Protein AF-A0A810QCW0-F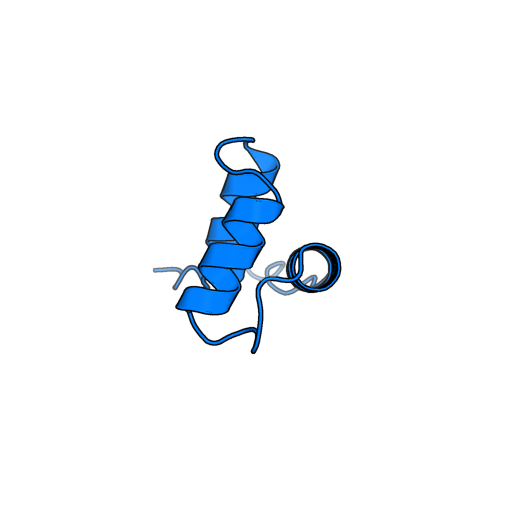1 (afdb_monomer_lite)

Sequence (59 aa):
MEIKSILGSLTEDLQSGTITLYQAAEELYNAGWTNYIDTDKARRLLQLYNKSPGHRLQQ

Structure (mmCIF, N/CA/C/O backbone):
data_AF-A0A810QCW0-F1
#
_entry.id   AF-A0A810QCW0-F1
#
loop_
_atom_site.group_PDB
_atom_site.id
_atom_site.type_symbol
_atom_site.label_atom_id
_atom_site.label_alt_id
_atom_site.label_comp_id
_atom_site.label_asym_id
_atom_site.label_entity_id
_atom_site.label_seq_id
_atom_site.pdbx_PDB_ins_code
_atom_site.Cartn_x
_atom_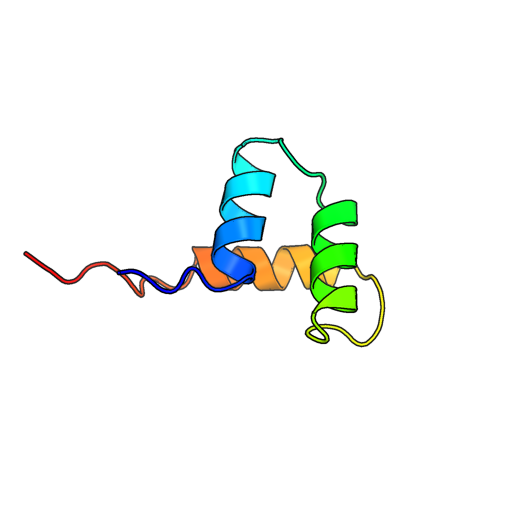site.Cartn_y
_atom_site.Cartn_z
_atom_site.occupancy
_atom_site.B_iso_or_equiv
_atom_site.auth_seq_id
_atom_site.auth_comp_id
_atom_site.auth_asym_id
_atom_site.auth_atom_id
_atom_site.pdbx_PDB_model_num
ATOM 1 N N . MET A 1 1 ? 11.696 11.725 17.537 1.00 35.94 1 MET A N 1
ATOM 2 C CA . MET A 1 1 ? 11.287 12.109 16.172 1.00 35.94 1 MET A CA 1
ATOM 3 C C . MET A 1 1 ? 11.165 10.802 15.411 1.00 35.94 1 MET A C 1
ATOM 5 O O . MET A 1 1 ? 12.185 10.229 15.054 1.00 35.94 1 MET A O 1
ATOM 9 N N . GLU A 1 2 ? 9.964 10.229 15.344 1.00 51.62 2 GLU A N 1
ATOM 10 C CA . GLU A 1 2 ? 9.770 8.959 14.638 1.00 51.62 2 GLU A CA 1
ATOM 11 C C . GLU A 1 2 ? 9.902 9.219 13.141 1.00 51.62 2 GLU A C 1
ATOM 13 O O . GLU A 1 2 ? 9.146 10.000 12.564 1.00 51.62 2 GLU A O 1
ATOM 18 N N . ILE A 1 3 ? 10.900 8.597 12.518 1.00 54.09 3 ILE A N 1
ATOM 19 C CA . ILE A 1 3 ? 10.991 8.540 11.064 1.00 54.09 3 ILE A CA 1
ATOM 20 C C . ILE A 1 3 ? 9.833 7.647 10.622 1.00 54.09 3 ILE A C 1
ATOM 22 O O . ILE A 1 3 ? 9.938 6.419 10.659 1.00 54.09 3 ILE A O 1
ATOM 26 N N . LYS A 1 4 ? 8.701 8.257 10.257 1.00 64.00 4 LYS A N 1
ATOM 27 C CA . LYS A 1 4 ? 7.582 7.528 9.662 1.00 64.00 4 LYS A CA 1
ATOM 28 C C . LYS A 1 4 ? 8.086 6.898 8.366 1.00 64.00 4 LYS A C 1
ATOM 30 O O . LYS A 1 4 ? 8.405 7.592 7.405 1.00 64.00 4 LYS A O 1
ATOM 35 N N . SER A 1 5 ? 8.226 5.574 8.365 1.00 79.94 5 SER A N 1
ATOM 36 C CA . SER A 1 5 ? 8.494 4.834 7.132 1.00 79.94 5 SER A CA 1
ATOM 37 C C . SER A 1 5 ? 7.305 5.009 6.193 1.00 79.94 5 SER A C 1
ATOM 39 O O . SER A 1 5 ? 6.174 5.105 6.663 1.00 79.94 5 SER A O 1
ATOM 41 N N . ILE A 1 6 ? 7.535 4.995 4.878 1.00 85.94 6 ILE A N 1
ATOM 42 C CA . ILE A 1 6 ? 6.458 5.154 3.888 1.00 85.94 6 ILE A CA 1
ATOM 43 C C . ILE A 1 6 ? 5.320 4.145 4.096 1.00 85.94 6 ILE A C 1
ATOM 45 O O . ILE A 1 6 ? 4.155 4.489 3.971 1.00 85.94 6 ILE A O 1
ATOM 49 N N . LEU A 1 7 ? 5.647 2.926 4.541 1.00 87.12 7 LEU A N 1
ATOM 50 C CA . LEU A 1 7 ? 4.665 1.909 4.917 1.00 87.12 7 LEU A CA 1
ATOM 51 C C . LEU A 1 7 ? 3.766 2.343 6.078 1.00 87.12 7 LEU A C 1
ATOM 53 O O . LEU A 1 7 ? 2.586 2.016 6.071 1.00 87.12 7 LEU A O 1
ATOM 57 N N . GLY A 1 8 ? 4.308 3.071 7.057 1.00 85.75 8 GLY A N 1
ATOM 58 C CA . GLY A 1 8 ? 3.552 3.603 8.187 1.00 85.75 8 GLY A CA 1
ATOM 59 C C . GLY A 1 8 ? 2.564 4.667 7.739 1.00 85.75 8 GLY A C 1
ATOM 60 O O . GLY A 1 8 ? 1.370 4.498 7.967 1.00 85.75 8 GLY A O 1
ATOM 61 N N . SER A 1 9 ? 3.039 5.671 6.998 1.00 88.00 9 SER A N 1
ATOM 62 C CA . SER A 1 9 ? 2.174 6.724 6.452 1.00 88.00 9 SER A CA 1
ATOM 63 C C . SER A 1 9 ? 1.067 6.145 5.565 1.00 88.00 9 SER A C 1
ATOM 65 O O . SER A 1 9 ? -0.106 6.396 5.810 1.00 88.00 9 SER A O 1
ATOM 67 N N . LEU A 1 10 ? 1.410 5.264 4.617 1.00 90.75 10 LEU A N 1
ATOM 68 C CA . LEU A 1 10 ? 0.424 4.632 3.732 1.00 90.75 10 LEU A CA 1
ATOM 69 C C . LEU A 1 10 ? -0.564 3.736 4.486 1.00 90.75 10 LEU A C 1
ATOM 71 O O . LEU A 1 10 ? -1.724 3.634 4.094 1.00 90.75 10 LEU A O 1
ATOM 75 N N . THR A 1 11 ? -0.126 3.076 5.561 1.00 88.62 11 THR A N 1
ATOM 76 C CA . THR A 1 11 ? -1.018 2.268 6.403 1.00 88.62 11 THR A CA 1
ATOM 77 C C . THR A 1 11 ? -1.993 3.157 7.170 1.00 88.62 11 THR A C 1
ATOM 79 O O . THR A 1 11 ? -3.180 2.836 7.212 1.00 88.62 11 THR A O 1
ATOM 82 N N . GLU A 1 12 ? -1.519 4.263 7.749 1.00 89.31 12 GLU A N 1
ATOM 83 C CA . GLU A 1 12 ? -2.362 5.256 8.428 1.00 89.31 12 GLU A CA 1
ATOM 84 C C . GLU A 1 12 ? -3.378 5.871 7.454 1.00 89.31 12 GLU A C 1
ATOM 86 O O . GLU A 1 12 ? -4.574 5.874 7.742 1.00 89.31 12 GLU A O 1
ATOM 91 N N . ASP A 1 13 ? -2.937 6.305 6.272 1.00 90.88 13 ASP A N 1
ATOM 92 C CA . ASP A 1 13 ? -3.800 6.915 5.255 1.00 90.88 13 ASP A CA 1
ATOM 93 C C . ASP A 1 13 ? -4.842 5.933 4.701 1.00 90.88 13 ASP A C 1
ATOM 95 O O . ASP A 1 13 ? -5.995 6.310 4.471 1.00 90.88 13 ASP A O 1
ATOM 99 N N . LEU A 1 14 ? -4.472 4.659 4.523 1.00 89.56 14 LEU A N 1
ATOM 100 C CA . LEU A 1 14 ? -5.394 3.608 4.090 1.00 89.56 14 LEU A CA 1
ATOM 101 C C . LEU A 1 14 ? -6.427 3.275 5.180 1.00 89.56 14 LEU A C 1
ATOM 103 O O . LEU A 1 14 ? -7.590 3.032 4.865 1.00 89.56 14 LEU A O 1
ATOM 107 N N . GLN A 1 15 ? -6.023 3.270 6.457 1.00 87.69 15 GLN A N 1
ATOM 108 C CA . GLN A 1 15 ? -6.936 3.058 7.591 1.00 87.69 15 GLN A CA 1
ATOM 109 C C . GLN A 1 15 ? -7.870 4.250 7.814 1.00 87.69 15 GLN A C 1
ATOM 111 O O . GLN A 1 15 ? -9.043 4.058 8.125 1.00 87.69 15 GLN A O 1
ATOM 116 N N . SER A 1 16 ? -7.358 5.465 7.621 1.00 89.88 16 SER A N 1
ATOM 117 C CA . SER A 1 16 ? -8.132 6.708 7.642 1.00 89.88 16 SER A CA 1
ATOM 118 C C . SER A 1 16 ? -9.134 6.780 6.479 1.00 89.88 16 SER A C 1
ATOM 120 O O . SER A 1 16 ? -10.128 7.499 6.551 1.00 89.88 16 SER A O 1
ATOM 122 N N . GLY A 1 17 ? -8.894 6.022 5.402 1.00 91.00 17 GLY A N 1
ATOM 123 C CA . GLY A 1 17 ? -9.666 6.111 4.162 1.00 91.00 17 GLY A CA 1
ATOM 124 C C . GLY A 1 17 ? -9.305 7.337 3.319 1.00 91.00 17 GLY A C 1
ATOM 125 O O . GLY A 1 17 ? -10.036 7.671 2.390 1.00 91.00 17 GLY A O 1
ATOM 126 N N . THR A 1 18 ? -8.186 7.998 3.634 1.00 94.06 18 THR A N 1
ATOM 127 C CA . THR A 1 18 ? -7.630 9.128 2.876 1.00 94.06 18 THR A CA 1
ATOM 128 C C . THR A 1 18 ? -7.180 8.681 1.489 1.00 94.06 18 THR A C 1
ATOM 130 O O . THR A 1 18 ? -7.367 9.402 0.509 1.00 94.06 18 THR A O 1
ATOM 133 N N . ILE A 1 19 ? -6.601 7.481 1.407 1.00 93.31 19 ILE A N 1
ATOM 134 C CA . ILE A 1 19 ? -6.171 6.862 0.154 1.00 93.31 19 ILE A CA 1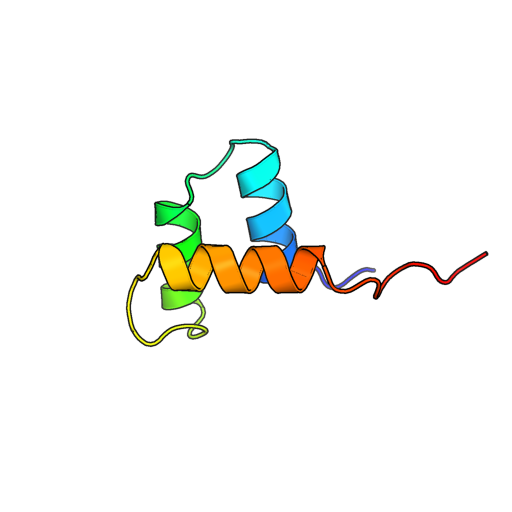
ATOM 135 C C . ILE A 1 19 ? -6.828 5.499 -0.026 1.00 93.31 19 ILE A C 1
ATOM 137 O O . ILE A 1 19 ? -7.189 4.809 0.927 1.00 93.31 19 ILE A O 1
ATOM 141 N N . THR A 1 20 ? -6.941 5.084 -1.279 1.00 93.88 20 THR A N 1
ATOM 142 C CA . THR A 1 20 ? -7.352 3.730 -1.648 1.00 93.88 20 THR A CA 1
ATOM 143 C C . THR A 1 20 ? -6.157 2.779 -1.684 1.00 93.88 20 THR A C 1
ATOM 145 O O . THR A 1 20 ? -5.002 3.189 -1.795 1.00 93.88 20 THR A O 1
ATOM 148 N N . LEU A 1 21 ? -6.429 1.471 -1.667 1.00 92.56 21 LEU A N 1
ATOM 149 C CA . LEU A 1 21 ? -5.386 0.449 -1.804 1.00 92.56 21 LEU A CA 1
ATOM 150 C C . LEU A 1 21 ? -4.608 0.578 -3.126 1.00 92.56 21 LEU A C 1
ATOM 152 O O . LEU A 1 21 ? -3.430 0.239 -3.179 1.00 92.56 21 LEU A O 1
ATOM 156 N N . TYR A 1 22 ? -5.264 1.074 -4.178 1.00 93.81 22 TYR A N 1
ATOM 157 C CA . TYR A 1 22 ? -4.624 1.351 -5.461 1.00 93.81 22 TYR A CA 1
ATOM 158 C C . TYR A 1 22 ? -3.620 2.498 -5.356 1.00 93.81 22 TYR A C 1
ATOM 160 O O . TYR A 1 22 ? -2.464 2.320 -5.721 1.00 93.81 22 TYR A O 1
ATOM 168 N N . GLN A 1 23 ? -4.018 3.619 -4.754 1.00 94.00 23 GLN A N 1
ATOM 169 C CA . GLN A 1 23 ? -3.114 4.748 -4.517 1.00 94.00 23 GLN A CA 1
ATOM 170 C C . GLN A 1 23 ? -1.940 4.353 -3.616 1.00 94.00 23 GLN A C 1
ATOM 172 O O . GLN A 1 23 ? -0.804 4.722 -3.884 1.00 94.00 23 GLN A O 1
ATOM 177 N N . ALA A 1 24 ? -2.177 3.521 -2.598 1.00 92.56 24 ALA A N 1
ATOM 178 C CA . ALA A 1 24 ? -1.086 2.985 -1.790 1.00 92.56 24 ALA A CA 1
ATOM 179 C C . ALA A 1 24 ? -0.108 2.126 -2.620 1.00 92.56 24 ALA A C 1
ATOM 181 O O . ALA A 1 24 ? 1.097 2.162 -2.382 1.00 92.56 24 ALA A O 1
ATOM 182 N N . ALA A 1 25 ? -0.598 1.369 -3.606 1.00 93.50 25 ALA A N 1
ATOM 183 C CA . ALA A 1 25 ? 0.248 0.606 -4.523 1.00 93.50 25 ALA A CA 1
ATOM 184 C C . ALA A 1 25 ? 1.039 1.509 -5.488 1.00 93.50 25 ALA A C 1
ATOM 186 O O . ALA A 1 25 ? 2.200 1.213 -5.769 1.00 93.50 25 ALA A O 1
ATOM 187 N N . GLU A 1 26 ? 0.446 2.611 -5.956 1.00 94.94 26 GLU A N 1
ATOM 188 C CA . GLU A 1 26 ? 1.143 3.637 -6.745 1.00 94.94 26 GLU A CA 1
ATOM 189 C C . GLU A 1 26 ? 2.271 4.291 -5.952 1.00 94.94 26 GLU A C 1
ATOM 191 O O . GLU A 1 26 ? 3.393 4.380 -6.443 1.00 94.94 26 GLU A O 1
ATOM 196 N N . GLU A 1 27 ? 2.015 4.665 -4.701 1.00 92.81 27 GLU A N 1
ATOM 197 C CA . GLU A 1 27 ? 3.026 5.261 -3.824 1.00 92.81 27 GLU A CA 1
ATOM 198 C C . GLU A 1 27 ? 4.175 4.287 -3.536 1.00 92.81 27 GLU A C 1
ATOM 200 O O . GLU A 1 27 ? 5.345 4.669 -3.561 1.00 92.81 27 GLU A O 1
ATOM 205 N N . LEU A 1 28 ? 3.873 2.999 -3.341 1.00 91.38 28 LEU A N 1
ATOM 206 C CA . LEU A 1 28 ? 4.897 1.960 -3.196 1.00 91.38 28 LEU A CA 1
ATOM 207 C C . LEU A 1 28 ? 5.728 1.776 -4.468 1.00 91.38 28 LEU A C 1
ATOM 209 O O . LEU A 1 28 ? 6.933 1.537 -4.385 1.00 91.38 28 LEU A O 1
ATOM 213 N N . TYR A 1 29 ? 5.106 1.860 -5.638 1.00 92.62 29 TYR A N 1
ATOM 214 C CA . TYR A 1 29 ? 5.810 1.814 -6.915 1.00 92.62 29 TYR A CA 1
ATOM 215 C C . TYR A 1 29 ? 6.701 3.050 -7.112 1.00 92.62 29 TYR A C 1
ATOM 217 O O . TYR A 1 29 ? 7.893 2.907 -7.379 1.00 92.62 29 TYR A O 1
ATOM 225 N N . ASN A 1 30 ? 6.165 4.251 -6.881 1.00 91.69 30 ASN A N 1
ATOM 226 C CA . ASN A 1 30 ? 6.897 5.517 -6.990 1.00 91.69 30 ASN A CA 1
ATOM 227 C C . ASN A 1 30 ? 8.081 5.587 -6.019 1.00 91.69 30 ASN A C 1
ATOM 229 O O . ASN A 1 30 ? 9.138 6.118 -6.353 1.00 91.69 30 ASN A O 1
ATOM 233 N N . ALA A 1 31 ? 7.927 5.005 -4.832 1.00 89.25 31 ALA A N 1
ATOM 234 C CA . ALA A 1 31 ? 8.987 4.897 -3.842 1.00 89.25 31 ALA A CA 1
ATOM 235 C C . ALA A 1 31 ? 9.985 3.755 -4.115 1.00 89.25 31 ALA A C 1
ATOM 237 O O . ALA A 1 31 ? 10.905 3.551 -3.322 1.00 89.25 31 ALA A O 1
ATOM 238 N N . GLY A 1 32 ? 9.805 2.987 -5.194 1.00 89.69 32 GLY A N 1
ATOM 239 C CA . GLY A 1 32 ? 10.701 1.899 -5.591 1.00 89.69 32 GLY A CA 1
ATOM 240 C C . GLY A 1 32 ? 10.592 0.628 -4.741 1.00 89.69 32 GLY A C 1
ATOM 241 O O . GLY A 1 32 ? 11.473 -0.226 -4.805 1.00 89.69 32 GLY A O 1
ATOM 242 N N . TRP A 1 33 ? 9.527 0.470 -3.948 1.00 87.69 33 TRP A N 1
ATOM 243 C CA . TRP A 1 33 ? 9.285 -0.736 -3.139 1.00 87.69 33 TRP A CA 1
ATOM 244 C C . TRP A 1 33 ? 8.749 -1.902 -3.964 1.00 87.69 33 TRP A C 1
ATOM 246 O O . TRP A 1 33 ? 8.908 -3.066 -3.592 1.00 87.69 33 TRP A O 1
ATOM 256 N N . THR A 1 34 ? 8.082 -1.597 -5.073 1.00 87.12 34 THR A N 1
ATOM 257 C CA . THR A 1 34 ? 7.536 -2.594 -5.991 1.00 87.12 34 THR A CA 1
ATOM 258 C C . THR A 1 34 ? 7.953 -2.264 -7.415 1.00 87.12 34 THR A C 1
ATOM 260 O O . THR A 1 34 ? 8.045 -1.103 -7.790 1.00 87.12 34 THR A O 1
ATOM 263 N N . ASN A 1 35 ? 8.199 -3.297 -8.221 1.00 91.56 35 ASN A N 1
ATOM 264 C CA . ASN A 1 35 ? 8.572 -3.123 -9.629 1.00 91.56 35 ASN A CA 1
ATOM 265 C C . ASN A 1 35 ? 7.383 -2.727 -10.519 1.00 91.56 35 ASN A C 1
ATOM 267 O O . ASN A 1 35 ? 7.578 -2.367 -11.674 1.00 91.56 35 ASN A O 1
ATOM 271 N N . TYR A 1 36 ? 6.156 -2.875 -10.021 1.00 92.31 36 TYR A N 1
ATOM 272 C CA . TYR A 1 36 ? 4.918 -2.583 -10.732 1.00 92.31 36 TYR A CA 1
ATOM 273 C C . TYR A 1 36 ? 3.794 -2.342 -9.722 1.00 92.31 36 TYR A C 1
ATOM 275 O O . TYR A 1 36 ? 3.833 -2.881 -8.613 1.00 92.31 36 TYR A O 1
ATOM 283 N N . ILE A 1 37 ? 2.791 -1.559 -10.124 1.00 92.06 37 ILE A N 1
ATOM 284 C CA . ILE A 1 37 ? 1.617 -1.250 -9.302 1.00 92.06 37 ILE A CA 1
ATOM 285 C C . ILE A 1 37 ? 0.808 -2.538 -9.104 1.00 92.06 37 ILE A C 1
ATOM 287 O O . ILE A 1 37 ? 0.190 -3.053 -10.035 1.00 92.06 37 ILE A O 1
ATOM 291 N N . ASP A 1 38 ? 0.840 -3.072 -7.885 1.00 92.25 38 ASP A N 1
ATOM 292 C CA . ASP A 1 38 ? 0.176 -4.321 -7.509 1.00 9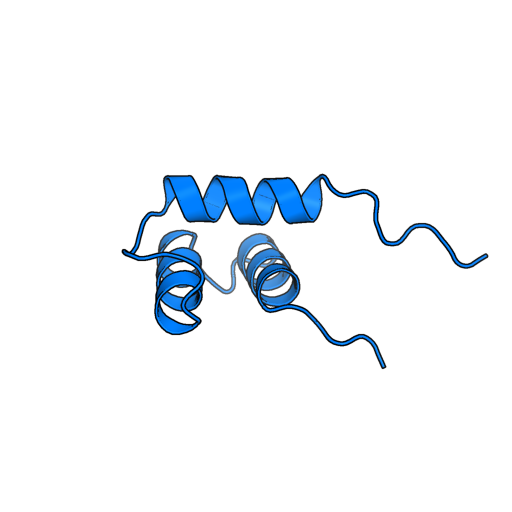2.25 38 ASP A CA 1
ATOM 293 C C . ASP A 1 38 ? -0.517 -4.148 -6.159 1.00 92.25 38 ASP A C 1
ATOM 295 O O . ASP A 1 38 ? 0.117 -4.018 -5.107 1.00 92.25 38 ASP A O 1
ATOM 299 N N . THR A 1 39 ? -1.846 -4.137 -6.199 1.00 92.56 39 THR A N 1
ATOM 300 C CA . THR A 1 39 ? -2.688 -3.917 -5.023 1.00 92.56 39 THR A CA 1
ATOM 301 C C . THR A 1 39 ? -2.659 -5.089 -4.047 1.00 92.56 39 THR A C 1
ATOM 303 O O . THR A 1 39 ? -2.767 -4.865 -2.839 1.00 92.56 39 THR A O 1
ATOM 306 N N . ASP A 1 40 ? -2.461 -6.324 -4.516 1.00 92.19 40 ASP A N 1
ATOM 307 C CA . ASP A 1 40 ? -2.360 -7.499 -3.643 1.00 92.19 40 ASP A CA 1
ATOM 308 C C . ASP A 1 40 ? -1.024 -7.478 -2.891 1.00 92.19 40 ASP A C 1
ATOM 310 O O . ASP A 1 40 ? -0.979 -7.682 -1.671 1.00 92.19 40 ASP A O 1
ATOM 314 N N . LYS A 1 41 ? 0.067 -7.126 -3.587 1.00 89.94 41 LYS A N 1
ATOM 315 C CA . LYS A 1 41 ? 1.375 -6.898 -2.953 1.00 89.94 41 LYS A CA 1
ATOM 316 C C . LYS A 1 41 ? 1.340 -5.741 -1.968 1.00 89.94 41 LYS A C 1
ATOM 318 O O . LYS A 1 41 ? 1.830 -5.908 -0.850 1.00 89.94 41 LYS A O 1
ATOM 323 N N . ALA A 1 42 ? 0.744 -4.610 -2.344 1.00 90.94 42 ALA A N 1
ATOM 324 C CA . ALA A 1 42 ? 0.582 -3.465 -1.455 1.00 90.94 42 ALA A CA 1
ATOM 325 C C . ALA A 1 42 ? -0.174 -3.868 -0.185 1.00 90.94 42 ALA A C 1
ATOM 327 O O . ALA A 1 42 ? 0.303 -3.639 0.925 1.00 90.94 42 ALA A O 1
ATOM 328 N N . ARG A 1 43 ? -1.295 -4.585 -0.332 1.00 90.31 43 ARG A N 1
ATOM 329 C CA . ARG A 1 43 ? -2.070 -5.093 0.805 1.00 90.31 43 ARG A CA 1
ATOM 330 C C . ARG A 1 43 ? -1.231 -5.978 1.716 1.00 90.31 43 ARG A C 1
ATOM 332 O O . ARG A 1 43 ? -1.282 -5.803 2.930 1.00 90.31 43 ARG A O 1
ATOM 339 N N . ARG A 1 44 ? -0.460 -6.917 1.161 1.00 89.56 44 ARG A N 1
ATOM 340 C CA . ARG A 1 44 ? 0.410 -7.803 1.951 1.00 89.56 44 ARG A CA 1
ATOM 341 C C . ARG A 1 44 ? 1.499 -7.025 2.681 1.00 89.56 44 ARG A C 1
ATOM 343 O O . ARG A 1 44 ? 1.703 -7.277 3.862 1.00 89.56 44 ARG A O 1
ATOM 350 N N . LEU A 1 45 ? 2.159 -6.076 2.021 1.00 86.88 45 LEU A N 1
ATOM 351 C CA . LEU A 1 45 ? 3.211 -5.248 2.624 1.00 86.88 45 LEU A CA 1
ATOM 352 C C . LEU A 1 45 ? 2.676 -4.400 3.782 1.00 86.88 45 LEU A C 1
ATOM 354 O O . LEU A 1 45 ? 3.243 -4.425 4.873 1.00 86.88 45 LEU A O 1
ATOM 358 N N . LEU A 1 46 ? 1.547 -3.720 3.575 1.00 86.69 46 LEU A N 1
ATOM 359 C CA . LEU A 1 46 ? 0.903 -2.906 4.609 1.00 86.69 46 LEU A CA 1
ATOM 360 C C . LEU A 1 46 ? 0.379 -3.779 5.764 1.00 86.69 46 LEU A C 1
ATOM 362 O O . LEU A 1 46 ? 0.522 -3.427 6.933 1.00 86.69 46 LEU A O 1
ATOM 366 N N . GLN A 1 47 ? -0.154 -4.972 5.472 1.00 83.81 47 GLN A N 1
ATOM 367 C CA . GLN A 1 47 ? -0.554 -5.931 6.509 1.00 83.81 47 GLN A CA 1
ATOM 368 C C . GLN A 1 47 ? 0.631 -6.493 7.299 1.00 83.81 47 GLN A C 1
ATOM 370 O O . GLN A 1 47 ? 0.493 -6.703 8.501 1.00 83.81 47 GLN A O 1
ATOM 375 N N . LEU A 1 48 ? 1.774 -6.752 6.656 1.00 78.94 48 LEU A N 1
ATOM 376 C CA . LEU A 1 48 ? 3.000 -7.202 7.324 1.00 78.94 48 LEU A CA 1
ATOM 377 C C . LEU A 1 48 ? 3.571 -6.106 8.223 1.00 78.94 48 LEU A C 1
ATOM 379 O O . LEU A 1 48 ? 3.964 -6.398 9.352 1.00 78.94 48 LEU A O 1
ATOM 383 N N . TYR A 1 49 ? 3.550 -4.852 7.764 1.00 78.31 49 TYR A N 1
ATOM 384 C CA . TYR A 1 49 ? 3.921 -3.702 8.586 1.00 78.31 49 TYR A CA 1
ATOM 385 C C . TYR A 1 49 ? 3.018 -3.598 9.823 1.00 78.31 49 TYR A C 1
ATOM 387 O O . TYR A 1 49 ? 3.516 -3.542 10.942 1.00 78.31 49 TYR A O 1
ATOM 395 N N . ASN A 1 50 ? 1.699 -3.714 9.644 1.00 69.44 50 ASN A N 1
ATOM 396 C CA . ASN A 1 50 ? 0.742 -3.690 10.753 1.00 69.44 50 ASN A CA 1
ATOM 397 C C . ASN A 1 50 ? 0.839 -4.920 11.684 1.00 69.44 50 ASN A C 1
ATOM 399 O O . ASN A 1 50 ? 0.555 -4.826 12.875 1.00 69.44 50 ASN A O 1
ATOM 403 N N . LYS A 1 51 ? 1.229 -6.092 11.160 1.00 59.19 51 LYS A N 1
ATOM 404 C CA . LYS A 1 51 ? 1.438 -7.318 11.953 1.00 59.19 51 LYS A CA 1
ATOM 405 C C . LYS A 1 51 ? 2.773 -7.358 12.680 1.00 59.19 51 LYS A C 1
ATOM 407 O O . LYS A 1 51 ? 2.926 -8.212 13.549 1.00 59.19 51 LYS A O 1
ATOM 412 N N . SER A 1 52 ? 3.721 -6.495 12.333 1.00 50.19 52 SER A N 1
ATOM 413 C CA . SER A 1 52 ? 4.993 -6.391 13.038 1.00 50.19 52 SER A CA 1
ATOM 414 C C . SER A 1 52 ? 4.725 -5.730 14.395 1.00 50.19 52 SER A C 1
ATOM 416 O O . SER A 1 52 ? 4.483 -4.524 14.432 1.00 50.19 52 SER A O 1
ATOM 418 N N . PRO A 1 53 ? 4.764 -6.454 15.531 1.00 48.38 53 PRO A N 1
ATOM 419 C CA . PRO A 1 53 ? 4.667 -5.838 16.845 1.00 48.38 53 PRO A CA 1
ATOM 420 C C . PRO A 1 53 ? 6.044 -5.241 17.162 1.00 48.38 53 PRO A C 1
ATOM 422 O O . PRO A 1 53 ? 6.807 -5.786 17.951 1.00 48.38 53 PRO A O 1
ATOM 425 N N . GLY A 1 54 ? 6.400 -4.169 16.455 1.00 55.00 54 GLY A N 1
ATOM 426 C CA . GLY A 1 54 ? 7.724 -3.548 16.493 1.00 55.00 54 GLY A CA 1
ATOM 427 C C . GLY A 1 54 ? 7.806 -2.245 17.286 1.00 55.00 54 GLY A C 1
ATOM 428 O O . GLY A 1 54 ? 8.898 -1.719 17.430 1.00 55.00 54 GLY A O 1
ATOM 429 N N . HIS A 1 55 ? 6.697 -1.730 17.825 1.00 50.06 55 HIS A N 1
ATOM 430 C CA . HIS A 1 55 ? 6.697 -0.526 18.672 1.00 50.06 55 HIS A CA 1
ATOM 431 C C . HIS A 1 55 ? 5.833 -0.702 19.925 1.00 50.06 55 HIS A C 1
ATOM 433 O O . HIS A 1 55 ? 4.954 0.096 20.233 1.00 50.06 55 HIS A O 1
ATOM 439 N N . ARG A 1 56 ? 6.093 -1.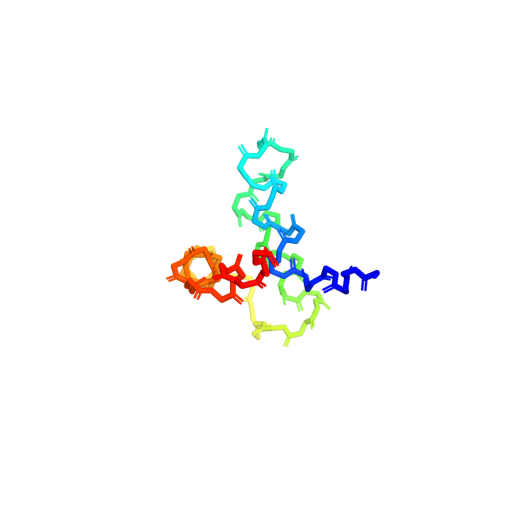777 20.680 1.00 47.97 56 ARG A N 1
ATOM 440 C CA . ARG A 1 56 ? 5.636 -1.896 22.073 1.00 47.97 56 ARG A CA 1
ATOM 441 C C . ARG A 1 56 ? 6.814 -2.019 23.043 1.00 47.97 56 ARG A C 1
ATOM 443 O O . ARG A 1 56 ? 6.860 -2.944 23.837 1.00 47.97 56 ARG A O 1
ATOM 450 N N . LEU A 1 57 ? 7.756 -1.088 22.945 1.00 51.78 57 LEU A N 1
ATOM 451 C CA . LEU A 1 57 ? 8.685 -0.656 23.996 1.00 51.78 57 LEU A CA 1
ATOM 452 C C . LEU A 1 57 ? 8.866 0.842 23.705 1.00 51.78 57 LEU A C 1
ATOM 454 O O . LEU A 1 57 ? 9.298 1.192 22.614 1.00 51.78 57 LEU A O 1
ATOM 458 N N . GLN A 1 5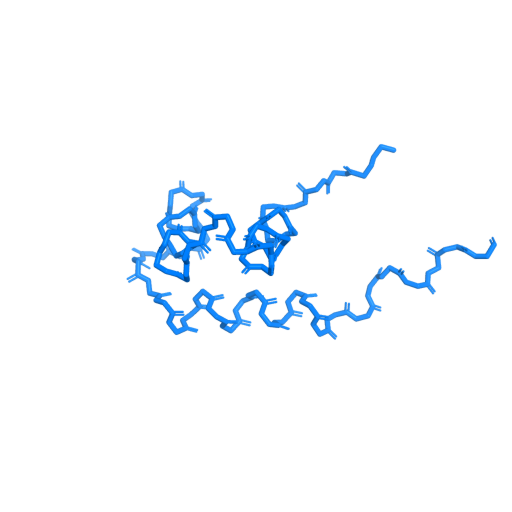8 ? 8.341 1.755 24.514 1.00 41.56 58 GLN A N 1
ATOM 459 C CA . GLN A 1 58 ? 8.873 2.067 25.837 1.00 41.56 58 GLN A CA 1
ATOM 460 C C . GLN A 1 58 ? 7.744 2.240 26.867 1.00 41.56 58 GLN A C 1
ATOM 462 O O . GLN A 1 58 ? 6.766 2.945 26.609 1.00 41.56 58 GLN A O 1
ATOM 467 N N . GLN A 1 59 ? 7.912 1.577 28.012 1.00 43.12 59 GLN A N 1
ATOM 468 C CA . GLN A 1 59 ? 7.305 1.971 29.285 1.00 43.12 59 GLN A CA 1
ATOM 469 C C . GLN A 1 59 ? 8.068 3.148 29.894 1.00 43.12 59 GLN A C 1
ATOM 471 O O . GLN A 1 59 ? 9.253 3.320 29.523 1.00 43.12 59 GLN A O 1
#

Foldseek 3Di:
DDPQDLLNVLLVCCVVVVDDLQVLLVSCCVVVVDVDRDSVVSVVSSVVVVVPPPPPDDD

Secondary structure (DSSP, 8-state):
-----HHHHHHHHHHHTSS-HHHHHHHHHHTTSSSS--HHHHHHHHHHHHH--------

Radius of gyration: 11.88 Å; chains: 1; bounding box: 21×20×40 Å

Organism: NCBI:txid2714358

pLDDT: mean 80.68, std 17.06, range [35.94, 94.94]